Protein AF-A0A2U1NYN1-F1 (afdb_monomer_lite)

Radius of gyration: 19.25 Å; chains: 1; bounding box: 35×45×50 Å

Foldseek 3Di:
DVVVLVVLVVPDPDPVSSVVVCCVVPVPPCVVVLVVLVVVLVVQDCPVPDPVRSVVVNVVSVVVNVVSVPPPPVPVCVPDVDDDPPPPPDDD

Secondary structure (DSSP, 8-state):
-HHHHHHHHHH-SSHHHHHHHHHHHHGGGHHHHHHHHHHHHHH---TTS-HHHHHHHHHHHHHHHHHHTT--HHHHTTTS----TT------

Organism: Artemisia annua (NCBI:txid35608)

Structure (mmCIF, N/CA/C/O backbone):
data_AF-A0A2U1NYN1-F1
#
_entry.id   AF-A0A2U1NYN1-F1
#
loop_
_atom_site.group_PDB
_atom_site.id
_atom_site.type_symbol
_atom_site.label_atom_id
_atom_site.label_alt_id
_atom_site.label_comp_id
_atom_site.label_asym_id
_atom_site.label_entity_id
_atom_site.label_seq_id
_atom_site.pdbx_PDB_ins_code
_atom_site.Cartn_x
_atom_site.Cartn_y
_atom_site.Cartn_z
_atom_site.occupancy
_atom_site.B_iso_or_equiv
_atom_site.auth_seq_id
_atom_site.auth_comp_id
_atom_site.auth_asym_id
_atom_site.auth_atom_id
_atom_site.pdbx_PDB_model_num
ATOM 1 N N . MET A 1 1 ? 0.412 10.527 -24.601 1.00 48.38 1 MET A N 1
ATOM 2 C CA . MET A 1 1 ? 0.710 9.483 -23.595 1.00 48.38 1 MET A CA 1
ATOM 3 C C . MET A 1 1 ? 0.572 8.054 -24.123 1.00 48.38 1 MET A C 1
ATOM 5 O O . MET A 1 1 ? 1.324 7.221 -23.657 1.00 48.38 1 MET A O 1
ATOM 9 N N . VAL A 1 2 ? -0.311 7.737 -25.085 1.00 53.00 2 VAL A N 1
ATOM 10 C CA . VAL A 1 2 ? -0.460 6.346 -25.587 1.00 53.00 2 VAL A CA 1
ATOM 11 C C . VAL A 1 2 ? 0.654 5.923 -26.570 1.00 53.00 2 VAL A C 1
ATOM 13 O O . VAL A 1 2 ? 1.004 4.750 -26.623 1.00 53.00 2 VAL A O 1
ATOM 16 N N . ASN A 1 3 ? 1.261 6.875 -27.291 1.00 58.00 3 ASN A N 1
ATOM 17 C CA . ASN A 1 3 ? 2.221 6.575 -28.367 1.00 58.00 3 ASN A CA 1
ATOM 18 C C . ASN A 1 3 ? 3.585 6.035 -27.887 1.00 58.00 3 ASN A C 1
ATOM 20 O O . ASN A 1 3 ? 4.189 5.225 -28.582 1.00 58.00 3 ASN A O 1
ATOM 24 N N . GLU A 1 4 ? 4.062 6.425 -26.701 1.00 64.12 4 GLU A N 1
ATOM 25 C CA . GLU A 1 4 ? 5.377 5.978 -26.200 1.00 64.12 4 GLU A CA 1
ATOM 26 C C . GLU A 1 4 ? 5.368 4.511 -25.756 1.00 64.12 4 GLU A C 1
ATOM 28 O O . GLU A 1 4 ? 6.354 3.798 -25.935 1.00 64.12 4 GLU A O 1
ATOM 33 N N . LEU A 1 5 ? 4.241 4.033 -25.213 1.00 67.06 5 LEU A N 1
ATOM 34 C CA . LEU A 1 5 ? 4.106 2.633 -24.821 1.00 67.06 5 LEU A CA 1
ATOM 35 C C . LEU A 1 5 ? 4.069 1.734 -26.062 1.00 67.06 5 LEU A C 1
ATOM 37 O O . LEU A 1 5 ? 4.748 0.717 -26.094 1.00 67.06 5 LEU A O 1
ATOM 41 N N . SER A 1 6 ? 3.339 2.121 -27.113 1.00 71.31 6 SER A N 1
ATOM 42 C CA . SER A 1 6 ? 3.292 1.344 -28.360 1.00 71.31 6 SER A CA 1
ATOM 43 C C . SER A 1 6 ? 4.647 1.232 -29.062 1.00 71.31 6 SER A C 1
ATOM 45 O O . SER A 1 6 ? 4.916 0.207 -29.681 1.00 71.31 6 SER A O 1
ATOM 47 N N . GLU A 1 7 ? 5.513 2.242 -28.949 1.00 71.31 7 GLU A N 1
ATOM 48 C CA . GLU A 1 7 ? 6.876 2.176 -29.487 1.00 71.31 7 GLU A CA 1
ATOM 49 C C . GLU A 1 7 ? 7.750 1.194 -28.697 1.00 71.31 7 GLU A C 1
ATOM 51 O O . GLU A 1 7 ? 8.436 0.380 -29.311 1.00 71.31 7 GLU A O 1
ATOM 56 N N . ALA A 1 8 ? 7.662 1.170 -27.361 1.00 67.75 8 ALA A N 1
ATOM 57 C CA . ALA A 1 8 ? 8.362 0.172 -26.541 1.00 67.75 8 ALA A CA 1
ATOM 58 C C . ALA A 1 8 ? 7.974 -1.270 -26.927 1.00 67.75 8 ALA A C 1
ATOM 60 O O . ALA A 1 8 ? 8.828 -2.148 -27.030 1.00 67.75 8 ALA A O 1
ATOM 61 N N . PHE A 1 9 ? 6.695 -1.505 -27.246 1.00 69.69 9 PHE A N 1
ATOM 62 C CA . PHE A 1 9 ? 6.215 -2.796 -27.759 1.00 69.69 9 PHE A CA 1
ATOM 63 C C . PHE A 1 9 ? 6.771 -3.147 -29.148 1.00 69.69 9 PHE A C 1
ATOM 65 O O . PHE A 1 9 ? 6.910 -4.328 -29.458 1.00 69.69 9 PHE A O 1
ATOM 72 N N . LEU A 1 10 ? 7.071 -2.151 -29.988 1.00 76.25 10 LEU A N 1
ATOM 73 C CA . LEU A 1 10 ? 7.572 -2.356 -31.351 1.00 76.25 10 LEU A CA 1
ATOM 74 C C . LEU A 1 10 ? 9.061 -2.736 -31.379 1.00 76.25 10 LEU A C 1
ATOM 76 O O . LEU A 1 10 ? 9.494 -3.447 -32.285 1.00 76.25 10 LEU A O 1
ATOM 80 N N . TYR A 1 11 ? 9.833 -2.248 -30.404 1.00 72.88 11 TYR A N 1
ATOM 81 C CA . TYR A 1 11 ? 11.287 -2.433 -30.330 1.00 72.88 11 TYR A CA 1
ATOM 82 C C . TYR A 1 11 ? 11.735 -3.500 -29.323 1.00 72.88 11 TYR A C 1
ATOM 84 O O . TYR A 1 11 ? 12.903 -3.889 -29.339 1.00 72.88 11 TYR A O 1
ATOM 92 N N . ALA A 1 12 ? 10.841 -3.998 -28.465 1.00 75.69 12 ALA A N 1
ATOM 93 C CA . ALA A 1 12 ? 11.178 -5.046 -27.511 1.00 75.69 12 ALA A CA 1
ATOM 94 C C . ALA A 1 12 ? 11.463 -6.384 -28.210 1.00 75.69 12 ALA A C 1
ATOM 96 O O . ALA A 1 12 ? 10.646 -6.905 -28.970 1.00 75.69 12 ALA A O 1
ATOM 97 N N . HIS A 1 13 ? 12.614 -6.983 -27.902 1.00 79.25 13 HIS A N 1
ATOM 98 C CA . HIS A 1 13 ? 13.034 -8.252 -28.498 1.00 79.25 13 HIS A CA 1
ATOM 99 C C . HIS A 1 13 ? 12.390 -9.470 -27.813 1.00 79.25 13 HIS A C 1
ATOM 101 O O . HIS A 1 13 ? 12.336 -10.565 -28.371 1.00 79.25 13 HIS A O 1
ATOM 107 N N . SER A 1 14 ? 11.878 -9.285 -26.593 1.00 82.44 14 SER A N 1
ATOM 108 C CA . SER A 1 14 ? 11.147 -10.306 -25.846 1.00 82.44 14 SER A CA 1
ATOM 109 C C . SER A 1 14 ? 10.108 -9.687 -24.912 1.00 82.44 14 SER A C 1
ATOM 111 O O . SER A 1 14 ? 10.256 -8.557 -24.445 1.00 82.44 14 SER A O 1
ATOM 113 N N . ALA A 1 15 ? 9.080 -10.469 -24.567 1.00 77.12 15 ALA A N 1
ATOM 114 C CA . ALA A 1 15 ? 8.081 -10.074 -23.573 1.00 77.12 15 ALA A CA 1
ATOM 115 C C . ALA A 1 15 ? 8.702 -9.767 -22.195 1.00 77.12 15 ALA A C 1
ATOM 117 O O . ALA A 1 15 ? 8.170 -8.954 -21.445 1.00 77.12 15 ALA A O 1
ATOM 118 N N . PHE A 1 16 ? 9.841 -10.390 -21.873 1.00 78.56 16 PHE A N 1
ATOM 119 C CA . PHE A 1 16 ? 10.571 -10.151 -20.631 1.00 78.56 16 PHE A CA 1
ATOM 120 C C . PHE A 1 16 ? 11.217 -8.760 -20.592 1.00 78.56 16 PHE A C 1
ATOM 122 O O . PHE A 1 16 ? 11.079 -8.052 -19.598 1.00 78.56 16 PHE A O 1
ATOM 129 N N . GLU A 1 17 ? 11.888 -8.349 -21.671 1.00 75.88 17 GLU A N 1
ATOM 130 C CA . GLU A 1 17 ? 12.494 -7.013 -21.758 1.00 75.88 17 GLU A CA 1
ATOM 131 C C . GLU A 1 17 ? 11.439 -5.913 -21.717 1.00 75.88 17 GLU A C 1
ATOM 133 O O . GLU A 1 17 ? 11.587 -4.947 -20.971 1.00 75.88 17 GLU A O 1
ATOM 138 N N . LEU A 1 18 ? 10.330 -6.115 -22.430 1.00 80.31 18 LEU A N 1
ATOM 139 C CA . LEU A 1 18 ? 9.201 -5.198 -22.398 1.00 80.31 18 LEU A CA 1
ATOM 140 C C . LEU A 1 18 ? 8.621 -5.054 -20.984 1.00 80.31 18 LEU A C 1
ATOM 142 O O . LEU A 1 18 ? 8.387 -3.947 -20.505 1.00 80.31 18 LEU A O 1
ATOM 146 N N . TRP A 1 19 ? 8.408 -6.177 -20.291 1.00 78.00 19 TRP A N 1
ATOM 147 C CA . TRP A 1 19 ? 7.902 -6.175 -18.919 1.00 78.00 19 TRP A CA 1
ATOM 148 C C . TRP A 1 19 ? 8.849 -5.456 -17.954 1.00 78.00 19 TRP A C 1
ATOM 150 O O . TRP A 1 19 ? 8.402 -4.687 -17.100 1.00 78.00 19 TRP A O 1
ATOM 160 N N . LYS A 1 20 ? 10.160 -5.665 -18.107 1.00 75.38 20 LYS A N 1
ATOM 161 C CA . LYS A 1 20 ? 11.185 -4.980 -17.319 1.00 75.38 20 LYS A CA 1
ATOM 162 C C . LYS A 1 20 ? 11.149 -3.469 -17.545 1.00 75.38 20 LYS A C 1
ATOM 164 O O . LYS A 1 20 ? 11.126 -2.721 -16.577 1.00 75.38 20 LYS A O 1
ATOM 169 N N . GLU A 1 21 ? 11.070 -3.022 -18.792 1.00 74.38 21 GLU A N 1
ATOM 170 C CA . GLU A 1 21 ? 11.043 -1.601 -19.144 1.00 74.38 21 GLU A CA 1
ATOM 171 C C . GLU A 1 21 ? 9.772 -0.893 -18.643 1.00 74.38 21 GLU A C 1
ATOM 173 O O . GLU A 1 21 ? 9.831 0.217 -18.106 1.00 74.38 21 GLU A O 1
ATOM 178 N N . VAL A 1 22 ? 8.620 -1.565 -18.740 1.00 74.44 22 VAL A N 1
ATOM 179 C CA . VAL A 1 22 ? 7.352 -1.095 -18.159 1.00 74.44 22 VAL A CA 1
ATOM 180 C C . VAL A 1 22 ? 7.457 -1.007 -16.635 1.00 74.44 22 VAL A C 1
ATOM 182 O O . VAL A 1 22 ? 7.019 -0.024 -16.039 1.00 74.44 22 VAL A O 1
ATOM 185 N N . THR A 1 23 ? 8.079 -1.996 -15.996 1.00 71.44 23 THR A N 1
ATOM 186 C CA . THR A 1 23 ? 8.281 -2.017 -14.541 1.00 71.44 23 THR A CA 1
ATOM 187 C C . THR A 1 23 ? 9.283 -0.951 -14.083 1.00 71.44 23 THR A C 1
ATOM 189 O O . THR A 1 23 ? 9.081 -0.326 -13.049 1.00 71.44 23 THR A O 1
ATOM 192 N N . GLU A 1 24 ? 10.339 -0.669 -14.841 1.00 72.31 24 GLU A N 1
ATOM 193 C CA . GLU A 1 24 ? 11.306 0.384 -14.506 1.00 72.31 24 GLU A CA 1
ATOM 194 C C . GLU A 1 24 ? 10.700 1.784 -14.654 1.00 72.31 24 GLU A C 1
ATOM 196 O O . GLU A 1 24 ? 10.892 2.631 -13.780 1.00 72.31 24 GLU A O 1
ATOM 201 N N . ARG A 1 25 ? 9.922 2.030 -15.718 1.00 72.25 25 ARG A N 1
ATOM 202 C CA . ARG A 1 25 ? 9.297 3.342 -15.956 1.00 72.25 25 ARG A CA 1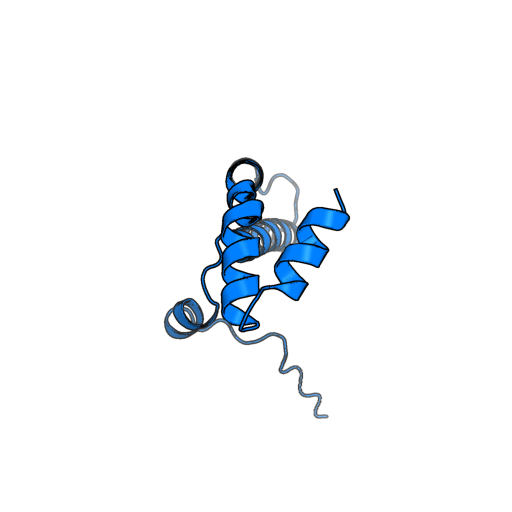
ATOM 203 C C . ARG A 1 25 ? 8.069 3.607 -15.094 1.00 72.25 25 ARG A C 1
ATOM 205 O O . ARG A 1 25 ? 7.864 4.743 -14.674 1.00 72.25 25 ARG A O 1
ATOM 212 N N . TYR A 1 26 ? 7.249 2.588 -14.844 1.00 69.19 26 TYR A N 1
ATOM 213 C CA . TYR A 1 26 ? 5.948 2.748 -14.185 1.00 69.19 26 TYR A CA 1
ATOM 214 C C . TYR A 1 26 ? 5.824 1.985 -12.859 1.00 69.19 26 TYR A C 1
ATOM 216 O O . TYR A 1 26 ? 4.918 2.266 -12.081 1.00 69.19 26 TYR A O 1
ATOM 224 N N . GLY A 1 27 ? 6.732 1.057 -12.547 1.00 64.06 27 GLY A N 1
ATOM 225 C CA . GLY A 1 27 ? 6.696 0.259 -11.312 1.00 64.06 27 GLY A CA 1
ATOM 226 C C . GLY A 1 27 ? 7.199 0.986 -10.062 1.00 64.06 27 GLY A C 1
ATOM 227 O O . GLY A 1 27 ? 7.071 0.465 -8.958 1.00 64.06 27 GLY A O 1
ATOM 228 N N . GLN A 1 28 ? 7.726 2.206 -10.194 1.00 61.12 28 GLN A N 1
ATOM 229 C CA . GLN A 1 28 ? 8.220 3.008 -9.066 1.00 61.12 28 GLN A CA 1
ATOM 230 C C . GLN A 1 28 ? 7.115 3.687 -8.230 1.00 61.12 28 GLN A C 1
ATOM 232 O O . GLN A 1 28 ? 7.419 4.320 -7.220 1.00 61.12 28 GLN A O 1
ATOM 237 N N . SER A 1 29 ? 5.828 3.582 -8.588 1.00 61.62 29 SER A N 1
ATOM 238 C CA . SER A 1 29 ? 4.791 4.419 -7.958 1.00 61.62 29 SER A CA 1
ATOM 239 C C . SER A 1 29 ? 4.028 3.798 -6.782 1.00 61.62 29 SER A C 1
ATOM 241 O O . SER A 1 29 ? 3.097 4.432 -6.286 1.00 61.62 29 SER A O 1
ATOM 243 N N . ASN A 1 30 ? 4.379 2.601 -6.299 1.00 69.12 30 ASN A N 1
ATOM 244 C CA . ASN A 1 30 ? 3.627 2.000 -5.188 1.00 69.12 30 ASN A CA 1
ATOM 245 C C . ASN A 1 30 ? 3.974 2.604 -3.820 1.00 69.12 30 ASN A C 1
ATOM 247 O O . ASN A 1 30 ? 3.190 2.448 -2.894 1.00 69.12 30 ASN A O 1
ATOM 251 N N . GLY A 1 31 ? 5.088 3.332 -3.670 1.00 72.06 31 GLY A N 1
ATOM 252 C CA . GLY A 1 31 ? 5.533 3.879 -2.377 1.00 72.06 31 GLY A CA 1
ATOM 253 C C . GLY A 1 31 ? 4.465 4.690 -1.619 1.00 72.06 31 GLY A C 1
ATOM 254 O O . GLY A 1 31 ? 4.161 4.360 -0.472 1.00 72.06 31 GLY A O 1
ATOM 255 N N . PRO A 1 32 ? 3.830 5.707 -2.235 1.00 78.94 32 PRO A N 1
ATOM 256 C CA . PRO A 1 32 ? 2.741 6.455 -1.601 1.00 78.94 32 PRO A CA 1
ATOM 257 C C . PRO A 1 32 ? 1.520 5.596 -1.240 1.00 78.94 32 PRO A C 1
ATOM 259 O O . PRO A 1 32 ? 0.897 5.820 -0.203 1.00 78.94 32 PRO A O 1
ATOM 262 N N . LEU A 1 33 ? 1.187 4.605 -2.074 1.00 80.31 33 LEU A N 1
ATOM 263 C CA . LEU A 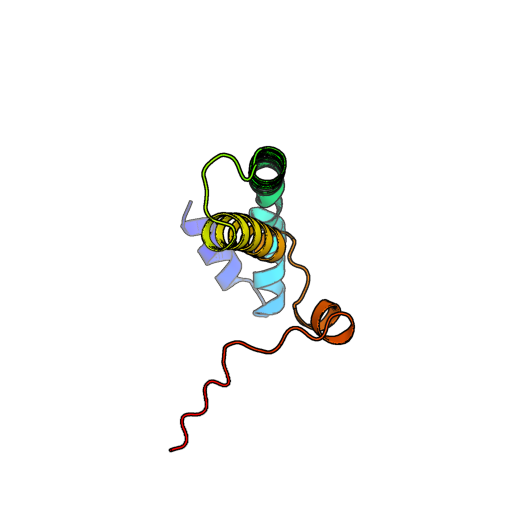1 33 ? 0.055 3.701 -1.856 1.00 80.31 33 LEU A CA 1
ATOM 264 C C . LEU A 1 33 ? 0.336 2.701 -0.723 1.00 80.31 33 LEU A C 1
ATOM 266 O O . LEU A 1 33 ? -0.524 2.478 0.126 1.00 80.31 33 LEU A O 1
ATOM 270 N N . ILE A 1 34 ? 1.556 2.163 -0.663 1.00 83.31 34 ILE A N 1
ATOM 271 C CA . ILE A 1 34 ? 2.052 1.323 0.432 1.00 83.31 34 ILE A CA 1
ATOM 272 C C . ILE A 1 34 ? 1.985 2.107 1.742 1.00 83.31 34 ILE A C 1
ATOM 274 O O . ILE A 1 34 ? 1.358 1.651 2.692 1.00 83.31 34 ILE A O 1
ATOM 278 N N . TYR A 1 35 ? 2.521 3.330 1.769 1.00 82.44 35 TYR A N 1
ATOM 279 C CA . TYR A 1 35 ? 2.460 4.187 2.953 1.00 82.44 35 TYR A CA 1
ATOM 280 C C . TYR A 1 35 ? 1.017 4.473 3.398 1.00 82.44 35 TYR A C 1
ATOM 282 O O . TYR A 1 35 ? 0.706 4.478 4.591 1.00 82.44 35 TYR A O 1
ATOM 290 N N . GLN A 1 36 ? 0.107 4.703 2.447 1.00 85.56 36 GLN A N 1
ATOM 291 C CA . GLN A 1 36 ? -1.308 4.888 2.752 1.00 85.56 36 GLN A CA 1
ATOM 292 C C . GLN A 1 36 ? -1.903 3.644 3.419 1.00 85.56 36 GLN A C 1
ATOM 294 O O . GLN A 1 36 ? -2.577 3.785 4.440 1.00 85.56 36 GLN A O 1
ATOM 299 N N . LEU A 1 37 ? -1.637 2.451 2.887 1.00 86.12 37 LEU A N 1
ATOM 300 C CA . LEU A 1 37 ? -2.131 1.192 3.441 1.00 86.12 37 LEU A CA 1
ATOM 301 C C . LEU A 1 37 ? -1.513 0.866 4.805 1.00 86.12 37 LEU A C 1
ATOM 303 O O . LEU A 1 37 ? -2.233 0.457 5.709 1.00 86.12 37 LEU A O 1
ATOM 307 N N . GLU A 1 38 ? -0.219 1.116 5.012 1.00 86.06 38 GLU A N 1
ATOM 308 C CA . GLU A 1 38 ? 0.426 0.997 6.330 1.00 86.06 38 GLU A CA 1
ATOM 309 C C . GLU A 1 38 ? -0.216 1.949 7.352 1.00 86.06 38 GLU A C 1
ATOM 311 O O . GLU A 1 38 ? -0.500 1.591 8.503 1.00 86.06 38 GLU A O 1
ATOM 316 N N . ARG A 1 39 ? -0.523 3.175 6.919 1.00 89.06 39 ARG A N 1
ATOM 317 C CA . ARG A 1 39 ? -1.234 4.155 7.739 1.00 89.06 39 ARG A CA 1
ATOM 318 C C . ARG A 1 39 ? -2.681 3.746 8.011 1.00 89.06 39 ARG A C 1
ATOM 320 O O . ARG A 1 39 ? -3.191 4.060 9.083 1.00 89.06 39 ARG A O 1
ATOM 327 N N . GLU A 1 40 ? -3.365 3.084 7.086 1.00 88.81 40 GLU A N 1
ATOM 328 C CA . GLU A 1 40 ? -4.686 2.513 7.359 1.00 88.81 40 GLU A CA 1
ATOM 329 C C . GLU A 1 40 ? -4.592 1.354 8.348 1.00 88.81 40 GLU A C 1
ATOM 331 O O . GLU A 1 40 ? -5.331 1.351 9.332 1.00 88.81 40 GLU A O 1
ATOM 336 N N . LEU A 1 41 ? -3.634 0.444 8.158 1.00 88.75 41 LEU A N 1
ATOM 337 C CA . LEU A 1 41 ? -3.388 -0.699 9.033 1.00 88.75 41 LEU A CA 1
ATOM 338 C C . LEU A 1 41 ? -3.164 -0.256 10.485 1.00 88.75 41 LEU A C 1
ATOM 340 O O . LEU A 1 41 ? -3.823 -0.761 11.391 1.00 88.75 41 LEU A O 1
ATOM 344 N N . SER A 1 42 ? -2.311 0.749 10.706 1.00 87.62 42 SER A N 1
ATOM 345 C CA . SER A 1 42 ? -2.039 1.305 12.046 1.00 87.62 42 SER A CA 1
ATOM 346 C C . SER A 1 42 ? -3.254 1.951 12.724 1.00 87.62 42 SER A C 1
ATOM 348 O O . SER A 1 42 ? -3.272 2.111 13.943 1.00 87.62 42 SER A O 1
ATOM 350 N N . LYS A 1 43 ? -4.287 2.316 11.957 1.00 90.88 43 LYS A N 1
ATOM 351 C CA . LYS A 1 43 ? -5.540 2.884 12.473 1.00 90.88 43 LYS A CA 1
ATOM 352 C C . LYS A 1 43 ? -6.631 1.841 12.677 1.00 90.88 43 LYS A C 1
ATOM 354 O O . LYS A 1 43 ? -7.662 2.163 13.275 1.00 90.88 43 LYS A O 1
ATOM 359 N N . ILE A 1 44 ? -6.460 0.622 12.158 1.00 88.88 44 ILE A N 1
ATOM 360 C CA . ILE A 1 44 ? -7.434 -0.450 12.344 1.00 88.88 44 ILE A CA 1
ATOM 361 C C . ILE A 1 44 ? -7.446 -0.823 13.825 1.00 88.88 44 ILE A C 1
ATOM 363 O O . ILE A 1 44 ? -6.510 -1.393 14.372 1.00 88.88 44 ILE A O 1
ATOM 367 N N . THR A 1 45 ? -8.557 -0.502 14.473 1.00 89.88 45 THR A N 1
ATOM 368 C CA . THR A 1 45 ? -8.856 -0.890 15.848 1.00 89.88 45 THR A CA 1
ATOM 369 C C . THR A 1 45 ? -10.176 -1.649 15.853 1.00 89.88 45 THR A C 1
ATOM 371 O O . THR A 1 45 ? -11.027 -1.440 14.984 1.00 89.88 45 THR A O 1
ATOM 374 N N . GLN A 1 46 ? -10.344 -2.571 16.803 1.00 86.31 46 GLN A N 1
ATOM 375 C CA . GLN A 1 46 ? -11.556 -3.388 16.881 1.00 86.31 46 GLN A CA 1
ATOM 376 C C . GLN A 1 46 ? -12.800 -2.525 17.133 1.00 86.31 46 GLN A C 1
ATOM 378 O O . GLN A 1 46 ? -13.813 -2.701 16.461 1.00 86.31 46 GLN A O 1
ATOM 383 N N . GLY A 1 47 ? -12.718 -1.551 18.045 1.00 90.44 47 GLY A N 1
ATOM 384 C CA . GLY A 1 47 ? -13.842 -0.678 18.385 1.00 90.44 47 GLY A CA 1
ATOM 385 C C . GLY A 1 47 ? -15.112 -1.479 18.696 1.00 90.44 47 GLY A C 1
ATOM 386 O O . GLY A 1 47 ? -15.073 -2.434 19.466 1.00 90.44 47 GLY A O 1
ATOM 387 N N . ASN A 1 48 ? -16.215 -1.117 18.038 1.00 90.69 48 ASN A N 1
ATOM 388 C CA . ASN A 1 48 ? -17.509 -1.804 18.141 1.00 90.69 48 ASN A CA 1
ATOM 389 C C . ASN A 1 48 ? -17.713 -2.894 17.069 1.00 90.69 48 ASN A C 1
ATOM 391 O O . ASN A 1 48 ? -18.829 -3.382 16.890 1.00 90.69 48 ASN A O 1
ATOM 395 N N . LEU A 1 49 ? -16.676 -3.243 16.301 1.00 90.81 49 LEU A N 1
ATOM 396 C CA . LEU A 1 49 ? -16.771 -4.288 15.284 1.00 90.81 49 LEU A CA 1
ATOM 397 C C . LEU A 1 49 ? -16.807 -5.669 15.941 1.00 90.81 49 LEU A C 1
ATOM 399 O O . LEU A 1 49 ? -16.131 -5.936 16.937 1.00 90.81 49 LEU A O 1
ATOM 403 N N . THR A 1 50 ? -17.550 -6.587 15.324 1.00 93.69 50 THR A N 1
ATOM 404 C CA . THR A 1 50 ? -17.442 -8.006 15.663 1.00 93.69 50 THR A CA 1
ATOM 405 C C . THR A 1 50 ? -16.040 -8.512 15.323 1.00 93.69 50 THR A C 1
ATOM 407 O O . THR A 1 50 ? -15.386 -8.006 14.408 1.00 93.69 50 THR A O 1
ATOM 410 N N . ILE A 1 51 ? -15.587 -9.551 16.025 1.00 90.81 51 ILE A N 1
ATOM 411 C CA . ILE A 1 51 ? -14.264 -10.159 15.809 1.00 90.81 51 ILE A CA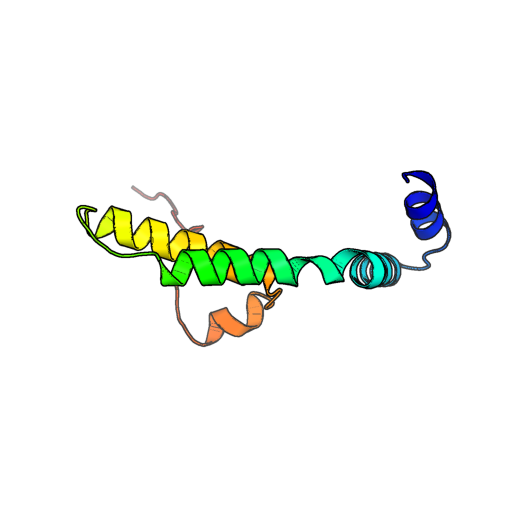 1
ATOM 412 C C . ILE A 1 51 ? -14.076 -10.562 14.336 1.00 90.81 51 ILE A C 1
ATOM 414 O O . ILE A 1 51 ? -13.034 -10.290 13.744 1.00 90.81 51 ILE A O 1
ATOM 418 N N . ALA A 1 52 ? -15.112 -11.137 13.716 1.00 91.94 52 ALA A N 1
ATOM 419 C CA . ALA A 1 52 ? -15.089 -11.516 12.305 1.00 91.94 52 ALA A CA 1
ATOM 420 C C . ALA A 1 52 ? -14.946 -10.301 11.368 1.00 91.94 52 ALA A C 1
ATOM 422 O O . ALA A 1 52 ? -14.167 -10.340 10.417 1.00 91.94 52 ALA A O 1
ATOM 423 N N . ALA A 1 53 ? -15.667 -9.208 11.638 1.00 87.12 53 ALA A N 1
ATOM 424 C CA . ALA A 1 53 ? -15.590 -7.992 10.831 1.00 87.12 53 ALA A CA 1
ATOM 425 C C . ALA A 1 53 ? -14.228 -7.296 10.972 1.00 87.12 53 ALA A C 1
ATOM 427 O O . ALA A 1 53 ? -13.653 -6.858 9.974 1.00 87.12 53 ALA A O 1
ATOM 428 N N . PHE A 1 54 ? -13.687 -7.243 12.190 1.00 91.38 54 PHE A N 1
ATOM 429 C CA . PHE A 1 54 ? -12.347 -6.727 12.453 1.00 91.38 54 PHE A CA 1
ATOM 430 C C . PHE A 1 54 ? -11.277 -7.535 11.709 1.00 91.38 54 PHE A C 1
ATOM 432 O O . PHE A 1 54 ? -10.476 -6.961 10.972 1.00 91.38 54 PHE A O 1
ATOM 439 N N . PHE A 1 55 ? -11.309 -8.864 11.836 1.00 90.19 55 PHE A N 1
ATOM 440 C CA . PHE A 1 55 ? -10.333 -9.737 11.191 1.00 90.19 55 PHE A CA 1
ATOM 441 C C . PHE A 1 55 ? -10.389 -9.644 9.663 1.00 90.19 55 PHE A C 1
ATOM 443 O O . PHE A 1 55 ? -9.350 -9.556 9.015 1.00 90.19 55 PHE A O 1
ATOM 450 N N . ASN A 1 56 ? -11.586 -9.590 9.074 1.00 90.56 56 ASN A N 1
ATOM 451 C CA . ASN A 1 56 ? -11.732 -9.407 7.628 1.00 90.56 56 ASN A CA 1
ATOM 452 C C . ASN A 1 56 ? -11.155 -8.068 7.152 1.00 90.56 56 ASN A C 1
ATOM 454 O O . ASN A 1 56 ? -10.516 -8.018 6.102 1.00 90.56 56 ASN A O 1
ATOM 458 N N . LYS A 1 57 ? -11.347 -6.991 7.923 1.00 88.50 57 LYS A N 1
ATOM 459 C CA . LYS A 1 57 ? -10.804 -5.668 7.594 1.00 88.50 57 LYS A CA 1
ATOM 460 C C . LYS A 1 57 ? -9.275 -5.651 7.659 1.00 88.50 57 LYS A C 1
ATOM 462 O O . LYS A 1 57 ? -8.638 -5.127 6.751 1.00 88.50 57 LYS A O 1
ATOM 467 N N . LEU A 1 58 ? -8.702 -6.267 8.693 1.00 89.31 58 LEU A N 1
ATOM 468 C CA . LEU A 1 58 ? -7.256 -6.427 8.842 1.00 89.31 58 LEU A CA 1
ATOM 469 C C . LEU A 1 58 ? -6.669 -7.258 7.692 1.00 89.31 58 LEU A C 1
ATOM 471 O O . LEU A 1 58 ? -5.722 -6.829 7.038 1.00 89.31 58 LEU A O 1
ATOM 475 N N . LYS A 1 59 ? -7.274 -8.417 7.412 1.00 87.19 59 LYS A N 1
ATOM 476 C CA . LYS A 1 59 ? -6.824 -9.343 6.371 1.00 87.19 59 LYS A CA 1
ATOM 477 C C . LYS A 1 59 ? -6.843 -8.705 4.987 1.00 87.19 59 LYS A C 1
ATOM 479 O O . LYS A 1 59 ? -5.867 -8.815 4.263 1.00 87.19 59 LYS A O 1
ATOM 484 N N . ARG A 1 60 ? -7.908 -7.977 4.650 1.00 88.06 60 ARG A N 1
ATOM 485 C CA . ARG A 1 60 ? -7.997 -7.267 3.372 1.00 88.06 60 ARG A CA 1
ATOM 486 C C . ARG A 1 60 ? -6.865 -6.250 3.194 1.00 88.06 60 ARG A C 1
ATOM 488 O O . ARG A 1 60 ? -6.229 -6.235 2.149 1.00 88.06 60 ARG A O 1
ATOM 495 N N . CYS A 1 61 ? -6.611 -5.424 4.209 1.00 85.88 61 CYS A N 1
ATOM 496 C CA . CYS A 1 61 ? -5.548 -4.416 4.157 1.00 85.88 61 CYS A CA 1
ATOM 497 C C . CYS A 1 61 ? -4.159 -5.067 4.020 1.00 85.88 61 CYS A C 1
ATOM 499 O O . CYS A 1 61 ? -3.287 -4.548 3.327 1.00 85.88 61 CYS A O 1
ATOM 501 N N . TRP A 1 62 ? -3.970 -6.226 4.657 1.00 86.69 62 TRP A N 1
ATOM 502 C CA . TRP A 1 62 ? -2.752 -7.023 4.549 1.00 86.69 62 TRP A CA 1
ATOM 503 C C . TRP A 1 62 ? -2.570 -7.634 3.155 1.00 86.69 62 TRP A C 1
ATOM 505 O O . TRP A 1 62 ? -1.495 -7.513 2.576 1.00 86.69 62 TRP A O 1
ATOM 515 N N . ASP A 1 63 ? -3.617 -8.239 2.592 1.00 84.31 63 ASP A N 1
ATOM 516 C CA . ASP A 1 63 ? -3.587 -8.834 1.251 1.00 84.31 63 ASP A CA 1
ATOM 517 C C . ASP A 1 63 ? -3.291 -7.760 0.178 1.00 84.31 63 ASP A C 1
ATOM 519 O O . ASP A 1 63 ? -2.503 -7.990 -0.739 1.00 84.31 63 ASP A O 1
ATOM 523 N N . GLU A 1 64 ? -3.852 -6.552 0.320 1.00 84.75 64 GLU A N 1
ATOM 524 C CA . GLU A 1 64 ? -3.563 -5.406 -0.559 1.00 84.75 64 GLU A CA 1
ATOM 525 C C . GLU A 1 64 ? -2.089 -4.953 -0.464 1.00 84.75 64 GLU A C 1
ATOM 527 O O . GLU A 1 64 ? -1.458 -4.718 -1.495 1.00 84.75 64 GLU A O 1
ATOM 532 N N . LEU A 1 65 ? -1.499 -4.912 0.738 1.00 83.31 65 LEU A N 1
ATOM 533 C CA . LEU A 1 65 ? -0.069 -4.621 0.927 1.00 83.31 65 LEU A CA 1
ATOM 534 C C . LEU A 1 65 ? 0.841 -5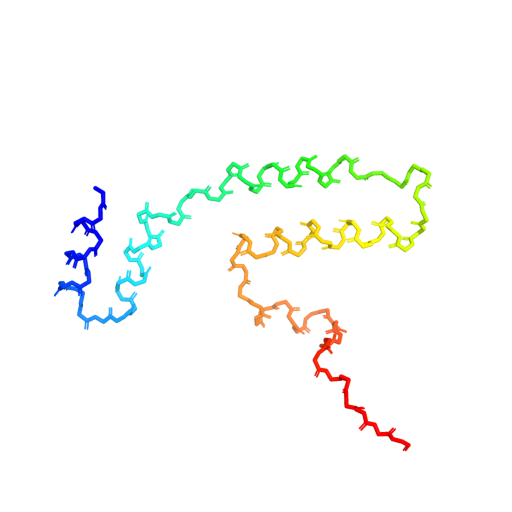.686 0.303 1.00 83.31 65 LEU A C 1
ATOM 536 O O . LEU A 1 65 ? 1.847 -5.344 -0.318 1.00 83.31 65 LEU A O 1
ATOM 540 N N . GLN A 1 66 ? 0.498 -6.969 0.445 1.00 79.75 66 GLN A N 1
ATOM 541 C CA . GLN A 1 66 ? 1.280 -8.071 -0.128 1.00 79.75 66 GLN A CA 1
ATOM 542 C C . GLN A 1 66 ? 1.305 -8.015 -1.659 1.00 79.75 66 GLN A C 1
ATOM 544 O O . GLN A 1 66 ? 2.366 -8.167 -2.263 1.00 79.75 66 GLN A O 1
ATOM 549 N N . ASN A 1 67 ? 0.166 -7.703 -2.284 1.00 80.50 67 ASN A N 1
ATOM 550 C CA . ASN A 1 67 ? 0.075 -7.545 -3.736 1.00 80.50 67 ASN A CA 1
ATOM 551 C C . ASN A 1 67 ? 0.944 -6.390 -4.262 1.00 80.50 67 ASN A C 1
ATOM 553 O O . ASN A 1 67 ? 1.482 -6.474 -5.365 1.00 80.50 67 ASN A O 1
ATOM 557 N N . LEU A 1 68 ? 1.094 -5.317 -3.480 1.00 73.56 68 LEU A N 1
ATOM 558 C CA . LEU A 1 68 ? 1.872 -4.138 -3.870 1.00 73.56 68 LEU A CA 1
ATOM 559 C C . LEU A 1 68 ? 3.368 -4.264 -3.580 1.00 73.56 68 LEU A C 1
ATOM 561 O O . LEU A 1 68 ? 4.166 -3.671 -4.306 1.00 73.56 68 LEU A O 1
ATOM 565 N N . ASN A 1 69 ? 3.743 -5.035 -2.556 1.00 66.44 69 ASN A N 1
ATOM 566 C CA . ASN A 1 69 ? 5.140 -5.312 -2.216 1.00 66.44 69 ASN A CA 1
ATOM 567 C C . ASN A 1 69 ? 5.807 -6.321 -3.158 1.00 66.44 69 ASN A C 1
ATOM 569 O O . ASN A 1 69 ? 7.012 -6.541 -3.050 1.00 66.44 69 ASN A O 1
ATOM 573 N N . GLY A 1 70 ? 5.060 -6.921 -4.093 1.00 58.44 70 GLY A N 1
ATOM 574 C CA . GLY A 1 70 ? 5.631 -7.758 -5.147 1.00 58.44 70 GLY A CA 1
ATOM 575 C C . GLY A 1 70 ? 6.413 -8.962 -4.619 1.00 58.44 70 GLY A C 1
ATOM 576 O O . GLY A 1 70 ? 7.266 -9.485 -5.335 1.00 58.44 70 GLY A O 1
ATOM 577 N N . LEU A 1 71 ? 6.150 -9.402 -3.381 1.00 49.19 71 LEU A N 1
ATOM 578 C CA . LEU A 1 71 ? 6.725 -10.640 -2.878 1.00 49.19 71 LEU A CA 1
ATOM 579 C C . LEU A 1 71 ? 6.122 -11.777 -3.704 1.00 49.19 71 LEU A C 1
ATOM 581 O O . LEU A 1 71 ? 4.904 -11.963 -3.693 1.00 49.19 71 LEU A O 1
ATOM 585 N N . PRO A 1 72 ? 6.939 -12.523 -4.461 1.00 43.47 72 PRO A N 1
ATOM 586 C CA . PRO A 1 72 ? 6.417 -13.606 -5.260 1.00 43.47 72 PRO A CA 1
ATOM 587 C C . PRO A 1 72 ? 5.881 -14.678 -4.300 1.00 43.47 72 PRO A C 1
ATOM 589 O O . PRO A 1 72 ? 6.602 -15.174 -3.431 1.00 43.47 72 PRO A O 1
ATOM 592 N N . ASP A 1 73 ? 4.604 -15.023 -4.480 1.00 50.00 73 ASP A N 1
ATOM 593 C CA . ASP A 1 73 ? 3.769 -15.928 -3.662 1.00 50.00 73 ASP A CA 1
ATOM 594 C C . ASP A 1 73 ? 4.420 -17.308 -3.378 1.00 50.00 73 ASP A C 1
ATOM 596 O O . ASP A 1 73 ? 4.023 -18.058 -2.487 1.00 50.00 73 ASP A O 1
ATOM 600 N N . ILE A 1 74 ? 5.480 -17.635 -4.118 1.00 46.12 74 ILE A N 1
ATOM 601 C CA . ILE A 1 74 ? 6.310 -18.835 -3.977 1.00 46.12 74 ILE A CA 1
ATOM 602 C C . ILE A 1 74 ? 7.200 -18.858 -2.726 1.00 46.1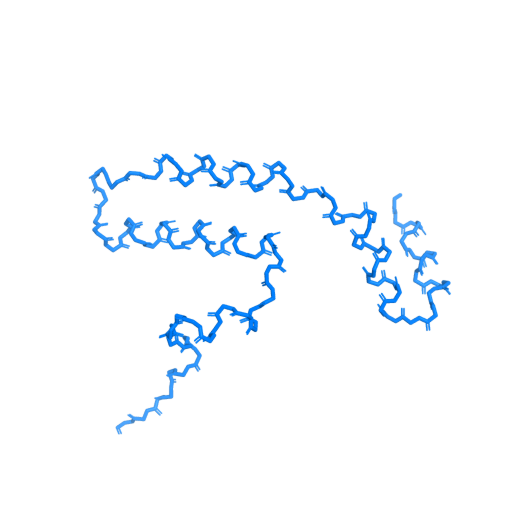2 74 ILE A C 1
ATOM 604 O O . ILE A 1 74 ? 7.513 -19.950 -2.260 1.00 46.12 74 ILE A O 1
ATOM 608 N N . LEU A 1 75 ? 7.603 -17.714 -2.159 1.00 44.69 75 LEU A N 1
ATOM 609 C CA . LEU A 1 75 ? 8.510 -17.710 -0.997 1.00 44.69 75 LEU A CA 1
ATOM 610 C C . LEU A 1 75 ? 7.763 -17.798 0.342 1.00 44.69 75 LEU A C 1
ATOM 612 O O . LEU A 1 75 ? 8.240 -18.456 1.264 1.00 44.69 75 LEU A O 1
ATOM 616 N N . PHE A 1 76 ? 6.558 -17.230 0.438 1.00 44.19 76 PHE A N 1
ATOM 617 C CA . PHE A 1 76 ? 5.786 -17.223 1.688 1.00 44.19 76 PHE A CA 1
ATOM 618 C C . PHE A 1 76 ? 5.000 -18.524 1.934 1.00 44.19 76 PHE A C 1
ATOM 620 O O . PHE A 1 76 ? 4.749 -18.892 3.083 1.00 44.19 76 PHE A O 1
ATOM 627 N N . ARG A 1 77 ? 4.642 -19.260 0.868 1.00 42.78 77 ARG A N 1
ATOM 628 C CA . ARG A 1 77 ? 3.832 -20.492 0.959 1.00 42.78 77 ARG A CA 1
ATOM 629 C C . ARG A 1 77 ? 4.532 -21.640 1.700 1.00 42.78 77 ARG A C 1
ATOM 631 O O . ARG A 1 77 ? 3.850 -22.550 2.163 1.00 42.78 77 ARG A O 1
ATOM 638 N N . SER A 1 78 ? 5.863 -21.617 1.814 1.00 39.84 78 SER A N 1
ATOM 639 C CA . SER A 1 78 ? 6.611 -22.686 2.494 1.00 39.84 78 SER A CA 1
ATOM 640 C C . SER A 1 78 ? 6.670 -22.539 4.019 1.00 39.84 78 SER A C 1
ATOM 642 O O . SER A 1 78 ? 6.832 -23.542 4.709 1.00 39.84 78 SER A O 1
ATOM 644 N N . GLU A 1 79 ? 6.503 -21.324 4.553 1.00 38.16 79 GLU A N 1
ATOM 645 C CA . GLU A 1 79 ? 6.814 -21.039 5.962 1.00 38.16 79 GLU A CA 1
ATOM 646 C C . GLU A 1 79 ? 5.566 -20.910 6.850 1.00 38.16 79 GLU A C 1
ATOM 648 O O . GLU A 1 79 ? 5.604 -21.223 8.038 1.00 38.16 79 GLU A O 1
ATOM 653 N N . TYR A 1 80 ? 4.418 -20.549 6.269 1.00 48.47 80 TYR A N 1
ATOM 654 C CA . TYR A 1 80 ? 3.145 -20.456 6.982 1.00 48.47 80 TYR A CA 1
ATOM 655 C C . TYR A 1 80 ? 2.096 -21.220 6.183 1.00 48.47 80 TYR A C 1
ATOM 657 O O . TYR A 1 80 ? 1.602 -20.719 5.179 1.00 48.47 80 TYR A O 1
ATOM 665 N N . GLY A 1 81 ? 1.780 -22.452 6.592 1.00 45.12 81 GLY A N 1
ATOM 666 C CA . GLY A 1 81 ? 0.834 -23.351 5.921 1.00 45.12 81 GLY A CA 1
ATOM 667 C C . GLY A 1 81 ? -0.612 -22.839 5.889 1.00 45.12 81 GLY A C 1
ATOM 668 O O . GLY A 1 81 ? -1.494 -23.431 6.506 1.00 45.12 81 GLY A O 1
ATOM 669 N N . VAL A 1 82 ? -0.873 -21.742 5.176 1.00 48.78 82 VAL A N 1
ATOM 670 C CA . VAL A 1 82 ? -2.209 -21.184 4.971 1.00 48.78 82 VAL A CA 1
ATOM 671 C C . VAL A 1 82 ? -2.893 -21.983 3.852 1.00 48.78 82 VAL A C 1
ATOM 673 O O . VAL A 1 82 ? -2.416 -21.960 2.714 1.00 48.78 82 VAL A O 1
ATOM 676 N N . PRO A 1 83 ? -3.997 -22.706 4.127 1.00 40.91 83 PRO A N 1
ATOM 677 C CA . PRO A 1 83 ? -4.650 -23.530 3.119 1.00 40.91 83 PRO A CA 1
ATOM 678 C C . PRO A 1 83 ? -5.251 -22.674 2.005 1.00 40.91 83 PRO A C 1
ATOM 680 O O . PRO A 1 83 ? -5.866 -21.631 2.246 1.00 40.91 83 PRO A O 1
ATOM 683 N N . ASN A 1 84 ? -5.085 -23.151 0.775 1.00 40.50 84 ASN A N 1
ATOM 684 C CA . ASN A 1 84 ? -5.600 -22.523 -0.428 1.00 40.50 84 ASN A CA 1
ATOM 685 C C . ASN A 1 84 ? -7.143 -22.465 -0.403 1.00 40.50 84 ASN A C 1
ATOM 687 O O . ASN A 1 84 ? -7.796 -23.496 -0.255 1.00 40.50 84 ASN A O 1
ATOM 691 N N . ARG A 1 85 ? -7.736 -21.276 -0.601 1.00 46.62 85 ARG A N 1
ATOM 692 C CA . ARG A 1 85 ? -9.201 -21.099 -0.712 1.00 46.62 85 ARG A CA 1
ATOM 693 C C . ARG A 1 85 ? -9.808 -21.692 -1.992 1.00 46.62 85 ARG A C 1
ATOM 695 O O . ARG A 1 85 ? -11.023 -21.647 -2.136 1.00 46.62 85 ARG A O 1
ATOM 702 N N . TYR A 1 86 ? -8.999 -22.247 -2.894 1.00 40.94 86 TYR A N 1
ATOM 703 C CA . TYR A 1 86 ? -9.474 -22.841 -4.147 1.00 40.94 86 TYR A CA 1
ATOM 704 C C . TYR A 1 86 ? -9.809 -24.340 -4.084 1.00 40.94 86 TYR A C 1
ATOM 706 O O . TYR A 1 86 ? -10.270 -24.873 -5.084 1.00 40.94 86 TYR A O 1
ATOM 714 N N . ASN A 1 87 ? -9.676 -25.006 -2.931 1.00 37.75 87 ASN A N 1
ATOM 715 C CA . ASN A 1 87 ? -10.122 -26.398 -2.777 1.00 37.75 87 ASN A CA 1
ATOM 716 C C . ASN A 1 87 ? -11.373 -26.485 -1.893 1.00 37.75 87 ASN A C 1
ATOM 718 O O . ASN A 1 87 ? -11.385 -27.150 -0.861 1.00 37.75 87 ASN A O 1
ATOM 722 N N . CYS A 1 88 ? -12.448 -25.816 -2.304 1.00 37.28 88 CYS A N 1
ATOM 723 C CA . CYS A 1 88 ? -13.795 -26.296 -2.008 1.00 37.28 88 CYS A CA 1
ATOM 724 C C . CYS A 1 88 ? -14.163 -27.327 -3.084 1.00 37.28 88 CYS A C 1
ATOM 726 O O . CYS A 1 88 ? -14.955 -27.055 -3.983 1.00 37.28 88 CYS A O 1
ATOM 728 N N . GLU A 1 89 ? -13.551 -28.512 -3.011 1.00 37.25 89 GLU A N 1
ATOM 729 C CA . GLU A 1 89 ? -14.096 -29.673 -3.706 1.00 37.25 89 GLU A CA 1
ATOM 730 C C . GLU A 1 89 ? -15.360 -30.097 -2.961 1.00 37.25 89 GLU A C 1
ATOM 732 O O . GLU A 1 89 ? -15.342 -30.554 -1.819 1.00 37.25 89 GLU A O 1
ATOM 737 N N . VAL A 1 90 ? -16.484 -29.831 -3.617 1.00 46.19 90 VAL A N 1
ATOM 738 C CA . VAL A 1 90 ? -17.804 -30.335 -3.270 1.00 46.19 90 VAL A CA 1
ATOM 739 C C . VAL A 1 90 ? -17.737 -31.857 -3.341 1.00 46.19 90 VAL A C 1
ATOM 741 O O . VAL A 1 90 ? -17.506 -32.409 -4.414 1.00 46.19 90 VAL A O 1
ATOM 744 N N . THR A 1 91 ? -17.968 -32.563 -2.239 1.00 34.38 91 THR A N 1
ATOM 745 C CA . THR A 1 91 ? -18.449 -33.945 -2.325 1.00 34.38 91 THR A CA 1
ATOM 746 C C . THR A 1 91 ? -19.392 -34.230 -1.165 1.00 34.38 91 THR A C 1
ATOM 748 O O . THR A 1 91 ? -19.066 -33.983 -0.006 1.00 34.38 91 THR A O 1
ATOM 751 N N . THR A 1 92 ? -20.588 -3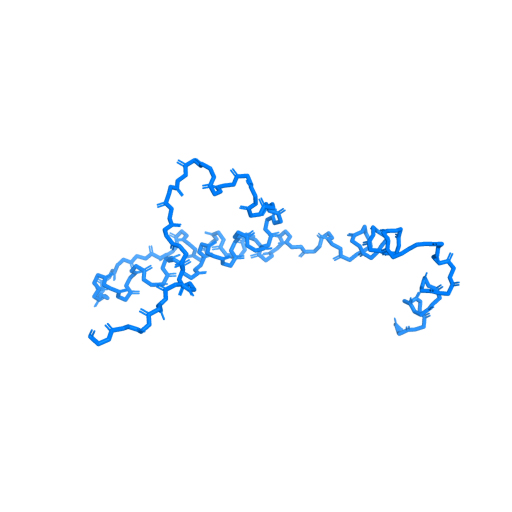4.652 -1.567 1.00 37.19 92 THR A N 1
ATOM 752 C CA . THR A 1 92 ? -21.727 -35.175 -0.808 1.00 37.19 92 THR A CA 1
ATOM 753 C C . THR A 1 92 ? -21.349 -36.237 0.217 1.00 37.19 92 THR A C 1
ATOM 755 O O . THR A 1 92 ? -20.459 -37.058 -0.098 1.00 37.19 92 THR A O 1
#

pLDDT: mean 70.23, std 18.05, range [34.38, 93.69]

Sequence (92 aa):
MVNELSEAFLYAHSAFELWKEVTERYGQSNGPLIYQLERELSKITQGNLTIAAFFNKLKRCWDELQNLNGLPDILFRSEYGVPNRYNCEVTT